Protein AF-A0A1Y6FST9-F1 (afdb_monomer_lite)

Radius of gyration: 18.89 Å; chains: 1; bounding box: 40×28×73 Å

Foldseek 3Di:
DDDDDPPDPPDPDCPVLLVVQVVQVVVLQVVQFWKWWAFPVRFIAIWTFPDADPVQGTKIWGALCQWFKAFPNHTDNDQVSLVVQAQGWMWTATPVRLIFIWRFNHADPNRITITGGHVVRVVVCSVRTRHMHGD

Sequence (135 aa):
MYPNNPYQPFYPYFYDYRQGLFQKILACYQQKRWIRLSFRDGTTAEGLIRTYDPLRGVLIYVPMQRYTISCEGVRVDSLQKAQNCIGKRSTLSLSNNISLTFTIEGVDQSQNIGGWVNINELMSVSGQVVDANCI

Secondary structure (DSSP, 8-state):
----------------HHHHHHHHHHHHHHTT--EEEEETTS-EEEEEEEEEETTTEEEEEEETTTSEEEETTEE--SHHHHHHTTTSEEEEE-TTS-EEEEEEEEE-TTSEEEEEE-HHHHHHHHTTEEEEEE-

Structure (mmCIF, N/CA/C/O backbone):
data_AF-A0A1Y6FST9-F1
#
_entry.id   AF-A0A1Y6FST9-F1
#
loop_
_atom_site.group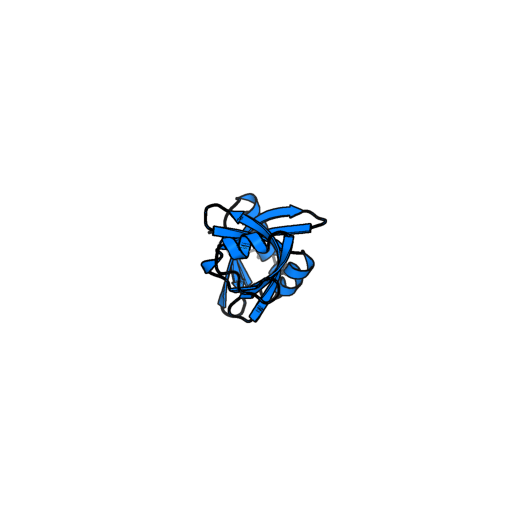_PDB
_atom_site.id
_atom_site.type_symbol
_atom_site.label_atom_id
_atom_site.label_alt_id
_atom_site.label_comp_id
_atom_site.label_asym_id
_atom_site.label_entity_id
_atom_site.label_seq_id
_atom_site.pdbx_PDB_ins_code
_atom_site.Cartn_x
_atom_site.Cartn_y
_atom_site.Cartn_z
_atom_site.occupancy
_atom_site.B_iso_or_equiv
_atom_site.auth_seq_id
_atom_site.auth_comp_id
_atom_site.auth_asym_id
_atom_site.auth_atom_id
_atom_site.pdbx_PDB_model_num
ATOM 1 N N . MET A 1 1 ? 22.601 0.244 -57.555 1.00 39.00 1 MET A N 1
ATOM 2 C CA . MET A 1 1 ? 22.529 -0.935 -56.670 1.00 39.00 1 MET A CA 1
ATOM 3 C C . MET A 1 1 ? 22.898 -0.482 -55.268 1.00 39.00 1 MET A C 1
ATOM 5 O O . MET A 1 1 ? 24.058 -0.182 -55.039 1.00 39.00 1 MET A O 1
ATOM 9 N N . TYR A 1 2 ? 21.922 -0.358 -54.372 1.00 40.53 2 TYR A N 1
ATOM 10 C CA . TYR A 1 2 ? 22.187 -0.423 -52.932 1.00 40.53 2 TYR A CA 1
ATOM 11 C C . TYR A 1 2 ? 21.952 -1.870 -52.493 1.00 40.53 2 TYR A C 1
ATOM 13 O O . TYR A 1 2 ? 21.040 -2.521 -53.006 1.00 40.53 2 TYR A O 1
ATOM 21 N N . PRO A 1 3 ? 22.758 -2.358 -51.550 1.00 49.25 3 PRO A N 1
ATOM 22 C CA . PRO A 1 3 ? 22.178 -2.707 -50.256 1.00 49.25 3 PRO A CA 1
ATOM 23 C C . PRO A 1 3 ? 22.944 -1.959 -49.154 1.00 49.25 3 PRO A C 1
ATOM 25 O O . PRO A 1 3 ? 24.161 -2.046 -49.057 1.00 49.25 3 PRO A O 1
ATOM 28 N N . ASN A 1 4 ? 22.298 -1.041 -48.431 1.00 43.16 4 ASN A N 1
ATOM 29 C CA . ASN A 1 4 ? 21.653 -1.331 -47.145 1.00 43.16 4 ASN A CA 1
ATOM 30 C C . ASN A 1 4 ? 22.530 -2.194 -46.232 1.00 43.16 4 ASN A C 1
ATOM 32 O O . ASN A 1 4 ? 22.294 -3.388 -46.078 1.00 43.16 4 ASN A O 1
ATOM 36 N N . ASN A 1 5 ? 23.517 -1.559 -45.605 1.00 41.53 5 ASN A N 1
ATOM 37 C CA . ASN A 1 5 ? 24.122 -2.082 -44.391 1.00 41.53 5 ASN A CA 1
ATOM 38 C C . ASN A 1 5 ? 23.351 -1.465 -43.211 1.00 41.53 5 ASN A C 1
ATOM 40 O O . ASN A 1 5 ? 23.485 -0.257 -42.987 1.00 41.53 5 ASN A O 1
ATOM 44 N N . PRO A 1 6 ? 22.484 -2.204 -42.497 1.00 44.47 6 PRO A N 1
ATOM 45 C CA . PRO A 1 6 ? 21.886 -1.673 -41.290 1.00 44.47 6 PRO A CA 1
ATOM 46 C C . PRO A 1 6 ? 22.988 -1.626 -40.233 1.00 44.47 6 PRO A C 1
ATOM 48 O O . PRO A 1 6 ? 23.392 -2.653 -39.693 1.00 44.47 6 PRO A O 1
ATOM 51 N N . TYR A 1 7 ? 23.471 -0.422 -39.926 1.00 41.78 7 TYR A N 1
ATOM 52 C CA . TYR A 1 7 ? 24.116 -0.165 -38.645 1.00 41.78 7 TYR A CA 1
ATOM 53 C C . TYR A 1 7 ? 23.087 -0.471 -37.551 1.00 41.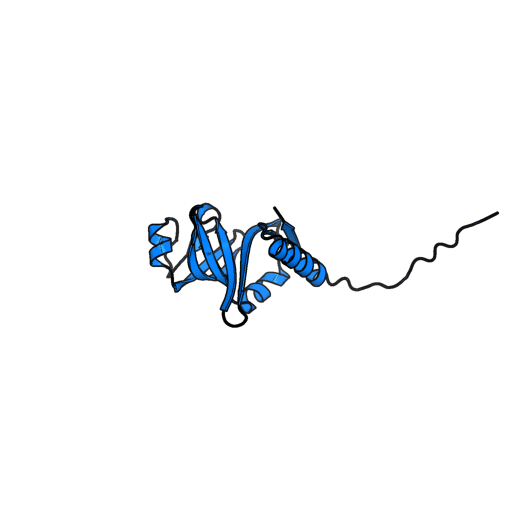78 7 TYR A C 1
ATOM 55 O O . TYR A 1 7 ? 22.299 0.381 -37.153 1.00 41.78 7 TYR A O 1
ATOM 63 N N . GLN A 1 8 ? 23.056 -1.724 -37.108 1.00 49.50 8 GLN A N 1
ATOM 64 C CA . GLN A 1 8 ? 22.478 -2.101 -35.832 1.00 49.50 8 GLN A CA 1
ATOM 65 C C . GLN A 1 8 ? 23.432 -1.580 -34.755 1.00 49.50 8 GLN A C 1
ATOM 67 O O . GLN A 1 8 ? 24.584 -2.021 -34.718 1.00 49.50 8 GLN A O 1
ATOM 72 N N . PRO A 1 9 ? 23.019 -0.662 -33.869 1.00 44.12 9 PRO A N 1
ATOM 73 C CA . PRO A 1 9 ? 23.809 -0.401 -32.684 1.00 44.12 9 PRO A CA 1
ATOM 74 C C . PRO A 1 9 ? 23.723 -1.626 -31.766 1.00 44.12 9 PRO A C 1
ATOM 76 O O . PRO A 1 9 ? 22.741 -1.843 -31.059 1.00 44.12 9 PRO A O 1
ATOM 79 N N . PHE A 1 10 ? 24.781 -2.434 -31.789 1.00 46.03 10 PHE A N 1
ATOM 80 C CA . PHE A 1 10 ? 25.118 -3.355 -30.714 1.00 46.03 10 PHE A CA 1
ATOM 81 C C . PHE A 1 10 ? 25.560 -2.541 -29.497 1.00 46.03 10 PHE A C 1
ATOM 83 O O . PHE A 1 10 ? 26.724 -2.177 -29.387 1.00 46.03 10 PHE A O 1
ATOM 90 N N . TYR A 1 11 ? 24.636 -2.294 -28.572 1.00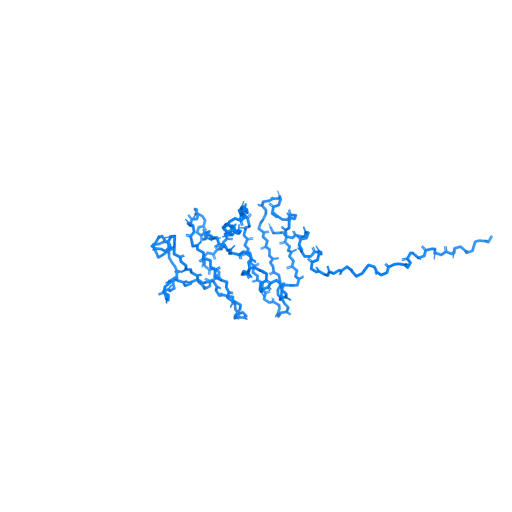 39.12 11 TYR A N 1
ATOM 91 C CA . TYR A 1 11 ? 24.949 -2.193 -27.148 1.00 39.12 11 TYR A CA 1
ATOM 92 C C . TYR A 1 11 ? 23.796 -2.826 -26.361 1.00 39.12 11 TYR A C 1
ATOM 94 O O . TYR A 1 11 ? 22.699 -2.263 -26.339 1.00 39.12 11 TYR A O 1
ATOM 102 N N . PRO A 1 12 ? 24.004 -3.988 -25.714 1.00 39.97 12 PRO A N 1
ATOM 103 C CA . PRO A 1 12 ? 23.045 -4.518 -24.768 1.00 39.97 12 PRO A CA 1
ATOM 104 C C . PRO A 1 12 ? 23.140 -3.638 -23.524 1.00 39.97 12 PRO A C 1
ATOM 106 O O . PRO A 1 12 ? 23.919 -3.900 -22.609 1.00 39.97 12 PRO A O 1
ATOM 109 N N . TYR A 1 13 ? 22.358 -2.559 -23.488 1.00 37.78 13 TYR A N 1
ATOM 110 C CA . TYR A 1 13 ? 21.951 -2.038 -22.197 1.00 37.78 13 TYR A CA 1
ATOM 111 C C . TYR A 1 13 ? 21.259 -3.208 -21.513 1.00 37.78 13 TYR A C 1
ATOM 113 O O . TYR A 1 13 ? 20.209 -3.670 -21.962 1.00 37.78 13 TYR A O 1
ATOM 121 N N . PHE A 1 14 ? 21.867 -3.707 -20.441 1.00 38.22 14 PHE A N 1
ATOM 122 C CA . PHE A 1 14 ? 21.119 -4.308 -19.355 1.00 38.22 14 PHE A CA 1
ATOM 123 C C . PHE A 1 14 ? 20.097 -3.251 -18.935 1.00 38.22 14 PHE A C 1
ATOM 125 O O . PHE A 1 14 ? 20.359 -2.420 -18.068 1.00 38.22 14 PHE A O 1
ATOM 132 N N . TYR A 1 15 ? 18.964 -3.209 -19.638 1.00 42.62 15 TYR A N 1
ATOM 133 C CA . TYR A 1 15 ? 17.779 -2.487 -19.236 1.00 42.62 15 TYR A CA 1
ATOM 134 C C . TYR A 1 15 ? 17.305 -3.276 -18.034 1.00 42.62 15 TYR A C 1
ATOM 136 O O . TYR A 1 15 ? 16.538 -4.230 -18.149 1.00 42.62 15 TYR A O 1
ATOM 144 N N . ASP A 1 16 ? 17.931 -2.985 -16.896 1.00 49.97 16 ASP A N 1
ATOM 145 C CA . ASP A 1 16 ? 17.588 -3.588 -15.635 1.00 49.97 16 ASP A CA 1
ATOM 146 C C . ASP A 1 16 ? 16.114 -3.268 -15.474 1.00 49.97 16 ASP A C 1
ATOM 148 O O . ASP A 1 16 ? 15.705 -2.112 -15.380 1.00 49.97 16 ASP A O 1
ATOM 152 N N . TYR A 1 17 ? 15.296 -4.294 -15.614 1.00 53.88 17 TYR A N 1
ATOM 153 C CA . TYR A 1 17 ? 13.852 -4.195 -15.699 1.00 53.88 17 TYR A CA 1
ATOM 154 C C . TYR A 1 17 ? 13.257 -3.348 -14.560 1.00 53.88 17 TYR A C 1
ATOM 156 O O . TYR A 1 17 ? 12.253 -2.653 -14.719 1.00 53.88 17 TYR A O 1
ATOM 164 N N . ARG A 1 18 ? 13.968 -3.327 -13.428 1.00 58.47 18 ARG A N 1
ATOM 165 C CA . ARG A 1 18 ? 13.721 -2.483 -12.260 1.00 58.47 18 ARG A CA 1
ATOM 166 C C . ARG A 1 18 ? 13.805 -0.978 -12.548 1.00 58.47 18 ARG A C 1
ATOM 168 O O . ARG A 1 18 ? 13.001 -0.229 -12.000 1.00 58.47 18 ARG A O 1
ATOM 175 N N . GLN A 1 19 ? 14.718 -0.524 -13.411 1.00 63.16 19 GLN A N 1
ATOM 176 C CA . GLN A 1 19 ? 14.786 0.878 -13.845 1.00 63.16 19 GLN A CA 1
ATOM 177 C C . GLN A 1 19 ? 13.555 1.272 -14.666 1.00 63.16 19 GLN A C 1
ATOM 179 O O . GLN A 1 19 ? 12.983 2.335 -14.427 1.00 63.16 19 GLN A O 1
ATOM 184 N N . GLY A 1 20 ? 13.095 0.399 -15.569 1.00 81.38 20 GLY A N 1
ATOM 185 C CA . GLY A 1 20 ? 11.858 0.621 -16.324 1.00 81.38 20 GLY A CA 1
ATOM 186 C C . GLY A 1 20 ? 10.628 0.684 -15.413 1.00 81.38 20 GLY A C 1
ATOM 187 O O . GLY A 1 20 ? 9.799 1.584 -15.546 1.00 81.38 20 GLY A O 1
ATOM 188 N N . LEU A 1 21 ? 10.540 -0.218 -14.431 1.00 86.12 21 LEU A N 1
ATOM 189 C CA . LEU A 1 21 ? 9.464 -0.227 -13.438 1.00 86.12 21 LEU A CA 1
ATOM 190 C C . LEU A 1 21 ? 9.426 1.069 -12.615 1.00 86.12 21 LEU A C 1
ATOM 192 O O . LEU A 1 21 ? 8.366 1.679 -12.472 1.00 86.12 21 LEU A O 1
ATOM 196 N N . PHE A 1 22 ? 10.574 1.517 -12.099 1.00 86.06 22 PHE A N 1
ATOM 197 C CA . PHE A 1 22 ? 10.646 2.746 -11.309 1.00 86.06 22 PHE A CA 1
ATOM 198 C C . PHE A 1 22 ? 10.221 3.975 -12.120 1.00 86.06 22 PHE A C 1
ATOM 200 O O . PHE A 1 22 ? 9.453 4.796 -11.624 1.00 86.06 22 PHE A O 1
ATOM 207 N N . GLN A 1 23 ? 10.650 4.079 -13.383 1.00 88.00 23 GLN A N 1
ATOM 208 C CA . GLN A 1 23 ? 10.229 5.164 -14.274 1.00 88.00 23 GLN A CA 1
ATOM 209 C C . GLN A 1 23 ? 8.713 5.171 -14.499 1.00 88.00 23 GLN A C 1
ATOM 211 O O . GLN A 1 23 ? 8.100 6.236 -14.451 1.00 88.00 23 GLN A O 1
ATOM 216 N N . LYS A 1 24 ? 8.090 3.999 -14.685 1.00 91.06 24 LYS A N 1
ATOM 217 C CA . LYS A 1 24 ? 6.630 3.883 -14.823 1.00 91.06 24 LYS A CA 1
ATOM 218 C C . LYS A 1 24 ? 5.897 4.333 -13.556 1.00 91.06 24 LYS A C 1
ATOM 220 O O . LYS A 1 24 ? 4.969 5.134 -13.643 1.00 91.06 24 LYS A O 1
ATOM 225 N N . ILE A 1 25 ? 6.342 3.881 -12.381 1.00 91.00 25 ILE A N 1
ATOM 226 C CA . ILE A 1 25 ? 5.768 4.294 -11.088 1.00 91.00 25 ILE A CA 1
ATOM 227 C C . ILE A 1 25 ? 5.909 5.810 -10.898 1.00 91.00 25 ILE A C 1
ATOM 229 O O . ILE A 1 25 ? 4.936 6.484 -10.554 1.00 91.00 25 ILE A O 1
ATOM 233 N N . LEU A 1 26 ? 7.101 6.356 -11.164 1.00 90.94 26 LEU A N 1
ATOM 234 C CA . LEU A 1 26 ? 7.381 7.786 -11.053 1.00 90.94 26 LEU A CA 1
ATOM 235 C C . LEU A 1 26 ? 6.501 8.610 -12.003 1.00 90.94 26 LEU A C 1
ATOM 237 O O . LEU A 1 26 ? 5.958 9.633 -11.589 1.00 90.94 26 LEU A O 1
ATOM 241 N N . ALA A 1 27 ? 6.310 8.150 -13.241 1.00 92.19 27 ALA A N 1
ATOM 242 C CA . ALA A 1 27 ? 5.437 8.806 -14.208 1.00 92.19 27 ALA A CA 1
ATOM 243 C C . ALA A 1 27 ? 3.981 8.855 -13.717 1.00 92.19 27 ALA A C 1
ATOM 245 O O . ALA A 1 27 ? 3.353 9.914 -13.771 1.00 92.19 27 ALA A O 1
ATOM 246 N N . CYS A 1 28 ? 3.448 7.753 -13.175 1.00 93.19 28 CYS A N 1
ATOM 247 C CA . CYS A 1 28 ? 2.092 7.751 -12.622 1.00 93.19 28 CYS A CA 1
ATOM 248 C C . CYS A 1 28 ? 1.957 8.665 -11.398 1.00 93.19 28 CYS A C 1
ATOM 250 O O . CYS A 1 28 ? 0.965 9.388 -11.280 1.00 93.19 28 CYS A O 1
ATOM 252 N N . TYR A 1 29 ? 2.966 8.680 -10.520 1.00 93.12 29 TYR A N 1
ATOM 253 C CA . TYR A 1 29 ? 3.009 9.580 -9.369 1.00 93.12 29 TYR A CA 1
ATOM 254 C C . TYR A 1 29 ? 2.986 11.055 -9.795 1.00 93.12 29 TYR A C 1
ATOM 256 O O . TYR A 1 29 ? 2.168 11.827 -9.295 1.00 93.12 29 TYR A O 1
ATOM 264 N N . GLN A 1 30 ? 3.817 11.446 -10.766 1.00 93.25 30 GLN A N 1
ATOM 265 C CA . GLN A 1 30 ? 3.852 12.817 -11.292 1.00 93.25 30 GLN A CA 1
ATOM 266 C C . GLN A 1 30 ? 2.519 13.233 -11.926 1.00 93.25 30 GLN A C 1
ATOM 268 O O . GLN A 1 30 ? 2.085 14.373 -11.768 1.00 93.25 30 GLN A O 1
ATOM 273 N N . GLN A 1 31 ? 1.836 12.297 -12.591 1.00 93.06 31 GLN A N 1
ATOM 274 C CA . GLN A 1 31 ? 0.501 12.508 -13.157 1.00 93.06 31 GLN A CA 1
ATOM 275 C C . GLN A 1 31 ? -0.624 12.451 -12.111 1.00 93.06 31 GLN A C 1
ATOM 277 O O . GLN A 1 31 ? -1.782 12.673 -12.459 1.00 93.06 31 GLN A O 1
ATOM 282 N N . LYS A 1 32 ? -0.311 12.159 -10.839 1.00 92.25 32 LYS A N 1
ATOM 283 C CA . LYS A 1 32 ? -1.280 11.966 -9.745 1.00 92.25 32 LYS A CA 1
ATOM 284 C C . LYS A 1 32 ? -2.340 10.908 -10.073 1.00 92.25 32 LYS A C 1
ATOM 286 O O . LYS A 1 32 ? -3.501 11.044 -9.686 1.00 92.25 32 LYS A O 1
ATOM 291 N N . ARG A 1 33 ? -1.942 9.866 -10.805 1.00 95.12 33 ARG A N 1
ATOM 292 C CA . ARG A 1 33 ? -2.817 8.766 -11.219 1.00 95.12 33 ARG A CA 1
ATOM 293 C C . ARG A 1 33 ? -2.691 7.573 -10.290 1.00 95.12 33 ARG A C 1
ATOM 295 O O . ARG A 1 33 ? -1.664 7.364 -9.644 1.00 95.12 33 ARG A O 1
ATOM 302 N N . TRP A 1 34 ? -3.746 6.769 -10.272 1.00 95.75 34 TRP A N 1
ATOM 303 C CA . TRP A 1 34 ? -3.712 5.459 -9.644 1.00 95.75 34 TRP A CA 1
ATOM 304 C C . TRP A 1 34 ? -2.735 4.555 -10.392 1.00 95.75 34 TRP A C 1
ATOM 306 O O . TRP A 1 34 ? -2.598 4.634 -11.612 1.00 95.75 34 TRP A O 1
ATOM 316 N N . ILE A 1 35 ? -2.045 3.700 -9.650 1.00 95.88 35 ILE A N 1
ATOM 317 C CA . ILE A 1 35 ? -1.041 2.779 -10.169 1.00 95.88 35 ILE A CA 1
ATOM 318 C C . ILE A 1 35 ? -1.560 1.373 -9.955 1.00 95.88 35 ILE A C 1
ATOM 320 O O . ILE A 1 35 ? -1.861 1.006 -8.823 1.00 95.88 35 ILE A O 1
ATOM 324 N N . ARG A 1 36 ? -1.618 0.575 -11.019 1.00 95.69 36 ARG A N 1
ATOM 325 C CA . ARG A 1 36 ? -1.770 -0.875 -10.936 1.00 95.69 36 ARG A CA 1
ATOM 326 C C . ARG A 1 36 ? -0.397 -1.520 -11.061 1.00 95.69 36 ARG A C 1
ATOM 328 O O . ARG A 1 36 ? 0.220 -1.447 -12.121 1.00 95.69 36 ARG A O 1
ATOM 335 N N . LEU A 1 37 ? 0.056 -2.151 -9.989 1.00 93.81 37 LEU A N 1
ATOM 336 C CA . LEU A 1 37 ? 1.217 -3.026 -9.951 1.00 93.81 37 LEU A CA 1
ATOM 337 C C . LEU A 1 37 ? 0.793 -4.443 -10.325 1.00 93.81 37 LEU A C 1
ATOM 339 O O . LEU A 1 37 ? -0.211 -4.938 -9.815 1.00 93.81 37 LEU A O 1
ATOM 343 N N . SER A 1 38 ? 1.579 -5.097 -11.167 1.00 94.06 38 SER A N 1
ATOM 344 C CA . SER A 1 38 ? 1.427 -6.512 -11.508 1.00 94.06 38 SER A CA 1
ATOM 345 C C . SER A 1 38 ? 2.573 -7.292 -10.879 1.00 94.06 38 SER A C 1
ATOM 347 O O . SER A 1 38 ? 3.722 -6.864 -10.978 1.00 94.06 38 SER A O 1
ATOM 349 N N . PHE A 1 39 ? 2.285 -8.424 -10.243 1.00 92.69 39 PHE A N 1
ATOM 350 C CA . PHE A 1 39 ? 3.264 -9.307 -9.605 1.00 92.69 39 PHE A CA 1
ATOM 351 C C . PHE A 1 39 ? 3.579 -10.520 -10.490 1.00 92.69 39 PHE A C 1
ATOM 353 O O . PHE A 1 39 ? 2.815 -10.857 -11.394 1.00 92.69 39 PHE A O 1
ATOM 360 N N . ARG A 1 40 ? 4.725 -11.174 -10.251 1.00 89.81 40 ARG A N 1
ATOM 361 C CA . ARG A 1 40 ? 5.193 -12.337 -11.040 1.00 89.81 40 ARG A CA 1
ATOM 362 C C . ARG A 1 40 ? 4.183 -13.482 -11.121 1.00 89.81 40 ARG A C 1
ATOM 364 O O . ARG A 1 40 ? 4.180 -14.208 -12.106 1.00 89.81 40 ARG A O 1
ATOM 371 N N . ASP A 1 41 ? 3.357 -13.643 -10.096 1.00 89.81 41 ASP A N 1
ATOM 372 C CA . ASP A 1 41 ? 2.318 -14.674 -10.010 1.00 89.81 41 ASP A CA 1
ATOM 373 C C . ASP A 1 41 ? 0.990 -14.281 -10.687 1.00 89.81 41 ASP A C 1
ATOM 375 O O . ASP A 1 41 ? 0.026 -15.039 -10.633 1.00 89.81 41 ASP A O 1
ATOM 379 N N . GLY A 1 42 ? 0.928 -13.106 -11.323 1.00 89.62 42 GLY A N 1
ATOM 380 C CA . GLY A 1 42 ? -0.272 -12.576 -11.971 1.00 89.62 42 GLY A CA 1
ATOM 381 C C . GLY A 1 42 ? -1.202 -11.786 -11.046 1.00 89.62 42 GLY A C 1
ATOM 382 O O . GLY A 1 42 ? -2.149 -11.169 -11.533 1.00 89.62 42 GLY A O 1
ATOM 383 N N . THR A 1 43 ? -0.933 -11.741 -9.738 1.00 92.06 43 THR A N 1
ATOM 384 C CA . THR A 1 43 ? -1.668 -10.884 -8.798 1.00 92.06 43 THR A CA 1
ATOM 385 C C . THR A 1 43 ? -1.463 -9.421 -9.167 1.00 92.06 43 THR A C 1
ATOM 387 O O . THR A 1 43 ? -0.400 -9.028 -9.649 1.00 92.06 43 THR A O 1
ATOM 390 N N . THR A 1 44 ? -2.466 -8.585 -8.909 1.00 93.62 44 THR A N 1
ATOM 391 C CA . THR A 1 44 ? -2.361 -7.138 -9.104 1.00 93.62 44 THR A CA 1
ATOM 392 C C . THR A 1 44 ? -2.693 -6.381 -7.831 1.00 93.62 44 THR A C 1
ATOM 394 O O . THR A 1 44 ? -3.621 -6.759 -7.117 1.00 93.62 44 THR A O 1
ATOM 397 N N . ALA A 1 45 ? -1.995 -5.274 -7.590 1.00 92.75 45 ALA A N 1
ATOM 398 C CA . ALA A 1 45 ? -2.335 -4.320 -6.544 1.00 92.75 45 ALA A CA 1
ATOM 399 C C . ALA A 1 45 ? -2.451 -2.912 -7.126 1.00 92.75 45 ALA A C 1
ATOM 401 O O . ALA A 1 45 ? -1.555 -2.411 -7.790 1.00 92.75 45 ALA A O 1
ATOM 402 N N . GLU A 1 46 ? -3.571 -2.270 -6.861 1.00 94.75 46 GLU A N 1
ATOM 403 C CA . GLU A 1 46 ? -3.849 -0.870 -7.133 1.00 94.75 46 GLU A CA 1
ATOM 404 C C . GLU A 1 46 ? -3.645 0.018 -5.903 1.00 94.75 46 GLU A C 1
ATOM 406 O O . GLU A 1 46 ? -4.123 -0.299 -4.808 1.00 94.75 46 GLU A O 1
ATOM 411 N N . GLY A 1 47 ? -2.994 1.160 -6.106 1.00 94.62 47 GLY A N 1
ATOM 412 C CA . GLY A 1 47 ? -2.811 2.186 -5.087 1.00 94.62 47 GLY A CA 1
ATOM 413 C C . GLY A 1 47 ? -2.497 3.550 -5.692 1.00 94.62 47 GLY A C 1
ATOM 414 O O . GLY A 1 47 ? -2.044 3.656 -6.831 1.00 94.62 47 GLY A O 1
ATOM 415 N N . LEU A 1 48 ? -2.733 4.605 -4.923 1.00 95.75 48 LEU A N 1
ATOM 416 C CA . LEU A 1 48 ? -2.399 5.977 -5.280 1.00 95.75 48 LEU A CA 1
ATOM 417 C C . LEU A 1 48 ? -1.265 6.469 -4.387 1.00 95.75 48 LEU A C 1
ATOM 419 O O . LEU A 1 48 ? -1.432 6.595 -3.175 1.00 95.75 48 LEU A O 1
ATOM 423 N N . ILE A 1 49 ? -0.126 6.801 -4.988 1.00 95.12 49 ILE A N 1
ATOM 424 C CA . ILE A 1 49 ? 0.957 7.478 -4.274 1.00 95.12 49 ILE A CA 1
ATOM 425 C C . ILE A 1 49 ? 0.589 8.956 -4.158 1.00 95.12 49 ILE A C 1
ATOM 427 O O . ILE A 1 49 ? 0.464 9.653 -5.165 1.00 95.12 49 ILE A O 1
ATOM 431 N N . ARG A 1 50 ? 0.400 9.440 -2.929 1.00 94.69 50 ARG A N 1
ATOM 432 C CA . ARG A 1 50 ? -0.000 10.828 -2.671 1.00 94.69 50 ARG A CA 1
ATOM 433 C C . ARG A 1 50 ? 1.195 11.753 -2.512 1.00 94.69 50 ARG A C 1
ATOM 435 O O . ARG A 1 50 ? 1.173 12.862 -3.036 1.00 94.69 50 ARG A O 1
ATOM 442 N N . THR A 1 51 ? 2.196 11.317 -1.757 1.00 94.31 51 THR A N 1
ATOM 443 C CA . THR A 1 51 ? 3.428 12.070 -1.514 1.00 94.31 51 THR A CA 1
ATOM 444 C C . THR A 1 51 ? 4.537 11.137 -1.033 1.00 94.31 51 THR A C 1
ATOM 446 O O . THR A 1 51 ? 4.291 9.975 -0.697 1.00 94.31 51 THR A O 1
ATOM 449 N N . TYR A 1 52 ? 5.751 11.668 -0.979 1.00 91.25 52 TYR A N 1
ATOM 450 C CA . TYR A 1 52 ? 6.932 11.030 -0.423 1.00 91.25 52 TYR A CA 1
ATOM 451 C C . TYR A 1 52 ? 7.589 11.965 0.595 1.00 91.25 52 TYR A C 1
ATOM 453 O O . TYR A 1 52 ? 7.721 13.163 0.350 1.00 91.25 52 TYR A O 1
ATOM 461 N N . ASP A 1 53 ? 8.012 11.397 1.719 1.00 91.94 53 ASP A N 1
ATOM 462 C CA . ASP A 1 53 ? 8.764 12.059 2.775 1.00 91.94 53 ASP A CA 1
ATOM 463 C C . ASP A 1 53 ? 10.001 11.201 3.116 1.00 91.94 53 ASP A C 1
ATOM 465 O O . ASP A 1 53 ? 9.845 10.016 3.415 1.00 91.94 53 ASP A O 1
ATOM 469 N N . PRO A 1 54 ? 11.230 11.748 3.093 1.00 86.31 54 PRO A N 1
ATOM 470 C CA . PRO A 1 54 ? 12.443 10.962 3.338 1.00 86.31 54 PRO A CA 1
ATOM 471 C C . PRO A 1 54 ? 12.531 10.292 4.717 1.00 86.31 54 PRO A C 1
ATOM 473 O O . PRO A 1 54 ? 13.253 9.310 4.863 1.00 86.31 54 PRO A O 1
ATOM 476 N N . LEU A 1 55 ? 11.831 10.814 5.729 1.00 88.06 55 LEU A N 1
ATOM 477 C CA . LEU A 1 55 ? 11.857 10.294 7.098 1.00 88.06 55 LEU A CA 1
ATOM 478 C C . LEU A 1 55 ? 10.724 9.294 7.354 1.00 88.06 55 LEU A C 1
ATOM 480 O O . LEU A 1 55 ? 10.898 8.352 8.126 1.00 88.06 55 LEU A O 1
ATOM 484 N N . ARG A 1 56 ? 9.561 9.486 6.721 1.00 87.75 56 ARG A N 1
ATOM 485 C CA . ARG A 1 56 ? 8.369 8.640 6.913 1.00 87.75 56 ARG A CA 1
ATOM 486 C C . ARG A 1 56 ? 8.222 7.550 5.852 1.00 87.75 56 ARG A C 1
ATOM 488 O O . ARG A 1 56 ? 7.731 6.466 6.160 1.00 87.75 56 ARG A O 1
ATOM 495 N N . GLY A 1 57 ? 8.650 7.817 4.620 1.00 92.62 57 GLY A N 1
ATOM 496 C CA . GLY A 1 57 ? 8.486 6.948 3.458 1.00 92.62 57 GLY A CA 1
ATOM 497 C C . GLY A 1 57 ? 7.447 7.475 2.466 1.00 92.62 57 GLY A C 1
ATOM 498 O O . GLY A 1 57 ? 7.390 8.665 2.167 1.00 92.62 57 GLY A O 1
ATOM 499 N N . VAL A 1 58 ? 6.633 6.582 1.908 1.00 94.69 58 VAL A N 1
ATOM 500 C CA . VAL A 1 58 ? 5.657 6.915 0.859 1.00 94.69 58 VAL A CA 1
ATOM 501 C C . VAL A 1 58 ? 4.248 6.876 1.437 1.00 94.69 58 VAL A C 1
ATOM 503 O O . VAL A 1 58 ? 3.858 5.879 2.042 1.00 94.69 58 VAL A O 1
ATOM 506 N N . LEU A 1 59 ? 3.468 7.936 1.226 1.00 96.12 59 LEU A N 1
ATOM 507 C CA . LEU A 1 59 ? 2.048 7.943 1.567 1.00 96.12 59 LEU A CA 1
ATOM 508 C C . LEU A 1 59 ? 1.253 7.323 0.418 1.00 96.12 59 LEU A C 1
ATOM 510 O O . LEU A 1 59 ? 1.177 7.901 -0.671 1.00 96.12 59 LEU A O 1
ATOM 514 N N . ILE A 1 60 ? 0.651 6.163 0.671 1.00 95.62 60 ILE A N 1
ATOM 515 C CA . ILE A 1 60 ? -0.108 5.393 -0.316 1.00 95.62 60 ILE A CA 1
ATOM 516 C C . ILE A 1 60 ? -1.561 5.286 0.135 1.00 95.62 60 ILE A C 1
ATOM 518 O O . ILE A 1 60 ? -1.832 4.984 1.294 1.00 95.62 60 ILE A O 1
ATOM 522 N N . TYR A 1 61 ? -2.488 5.516 -0.791 1.00 96.12 61 TYR A N 1
ATOM 523 C CA . TYR A 1 61 ? -3.916 5.283 -0.607 1.00 96.12 61 TYR A CA 1
ATOM 524 C C . TYR A 1 61 ? -4.354 4.035 -1.359 1.00 96.12 61 TYR A C 1
ATOM 526 O O . TYR A 1 61 ? -3.976 3.833 -2.513 1.00 96.12 61 TYR A O 1
ATOM 534 N N . VAL A 1 62 ? -5.176 3.215 -0.715 1.00 94.94 62 VAL A N 1
ATOM 535 C CA . VAL A 1 62 ? -5.714 1.977 -1.288 1.00 94.94 62 VAL A CA 1
ATOM 536 C C . VAL A 1 62 ? -7.204 1.832 -0.970 1.00 94.94 62 VAL A C 1
ATOM 538 O O . VAL A 1 62 ? -7.630 2.278 0.098 1.00 94.94 62 VAL A O 1
ATOM 541 N N . PRO A 1 63 ? -8.024 1.194 -1.826 1.00 92.94 63 PRO A N 1
ATOM 542 C CA . PRO A 1 63 ? -9.442 1.020 -1.539 1.00 92.94 63 PRO A CA 1
ATOM 543 C C . PRO A 1 63 ? -9.625 -0.002 -0.417 1.00 92.94 63 PRO A C 1
ATOM 545 O O . PRO A 1 63 ? -9.230 -1.162 -0.561 1.00 92.94 63 PRO A O 1
ATOM 548 N N . MET A 1 64 ? -10.252 0.407 0.689 1.00 89.88 64 MET A N 1
ATOM 549 C CA . MET A 1 64 ? -10.395 -0.432 1.889 1.00 89.88 64 MET A CA 1
ATOM 550 C C . MET A 1 64 ? -11.103 -1.763 1.595 1.00 89.88 64 MET A C 1
ATOM 552 O O . MET A 1 64 ? -10.760 -2.790 2.165 1.00 89.88 64 MET A O 1
ATOM 556 N N . GLN A 1 65 ? -12.061 -1.765 0.664 1.00 87.94 65 GLN A N 1
ATOM 557 C CA . GLN A 1 65 ? -12.853 -2.953 0.332 1.00 87.94 65 GLN A CA 1
ATOM 558 C C . GLN A 1 65 ? -12.103 -3.985 -0.526 1.00 87.94 65 GLN A C 1
ATOM 560 O O . GLN A 1 65 ? -12.542 -5.129 -0.619 1.00 87.94 65 GLN A O 1
ATOM 565 N N . ARG A 1 66 ? -10.988 -3.605 -1.166 1.00 89.06 66 ARG A N 1
ATOM 566 C CA . ARG A 1 66 ? -10.239 -4.505 -2.060 1.00 89.06 66 ARG A CA 1
ATOM 567 C C . ARG A 1 66 ? -9.155 -5.308 -1.356 1.00 89.06 66 ARG A C 1
ATOM 569 O O . ARG A 1 66 ? -8.751 -6.344 -1.874 1.00 89.06 66 ARG A O 1
ATOM 576 N N . TYR A 1 67 ? -8.691 -4.846 -0.200 1.00 91.12 67 TYR A N 1
ATOM 577 C CA . TYR A 1 67 ? -7.562 -5.454 0.496 1.00 91.12 67 TYR A CA 1
ATOM 578 C C . TYR A 1 67 ? -7.935 -5.923 1.888 1.00 91.12 67 TYR A C 1
ATOM 580 O O . TYR A 1 67 ? -8.784 -5.346 2.564 1.00 91.12 67 TYR A O 1
ATOM 588 N N . THR A 1 68 ? -7.254 -6.971 2.345 1.00 93.19 68 THR A N 1
ATOM 589 C CA . THR A 1 68 ? -7.354 -7.376 3.744 1.00 93.19 68 THR A CA 1
ATOM 590 C C . THR A 1 68 ? -6.369 -6.545 4.544 1.00 93.19 68 THR A C 1
ATOM 592 O O . THR A 1 68 ? -5.159 -6.727 4.434 1.00 93.19 68 THR A O 1
ATOM 595 N N . ILE A 1 69 ? -6.900 -5.619 5.336 1.00 94.38 69 ILE A N 1
ATOM 596 C CA . ILE A 1 69 ? -6.113 -4.750 6.205 1.00 94.38 69 ILE A CA 1
ATOM 597 C C . ILE A 1 69 ? -6.378 -5.151 7.647 1.00 94.38 69 ILE A C 1
ATOM 599 O O . ILE A 1 69 ? -7.529 -5.316 8.049 1.00 94.38 69 ILE A O 1
ATOM 603 N N . SER A 1 70 ? -5.314 -5.312 8.422 1.00 95.12 70 SER A N 1
ATOM 604 C CA . SER A 1 70 ? -5.378 -5.612 9.847 1.00 95.12 70 SER A CA 1
ATOM 605 C C . SER A 1 70 ? -4.593 -4.588 10.650 1.00 95.12 70 SER A C 1
ATOM 607 O O . SER A 1 70 ? -3.461 -4.261 10.304 1.00 95.12 70 SER A O 1
ATOM 609 N N . CYS A 1 71 ? -5.169 -4.142 11.752 1.00 94.94 71 CYS A N 1
ATOM 610 C CA . CYS A 1 71 ? -4.579 -3.223 12.711 1.00 94.94 71 CYS A CA 1
ATOM 611 C C . CYS A 1 71 ? -4.655 -3.892 14.083 1.00 94.94 71 CYS A C 1
ATOM 613 O O . CYS A 1 71 ? -5.736 -4.304 14.497 1.00 94.94 71 CYS A O 1
ATOM 615 N N . GLU A 1 72 ? -3.511 -4.074 14.749 1.00 88.75 72 GLU A N 1
ATOM 616 C CA . GLU A 1 72 ? -3.434 -4.758 16.057 1.00 88.75 72 GLU A CA 1
ATOM 617 C C 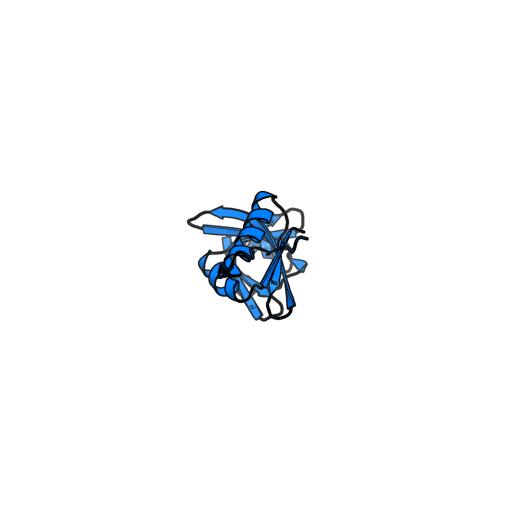. GLU A 1 72 ? -4.129 -6.141 16.073 1.00 88.75 72 GLU A C 1
ATOM 619 O O . GLU A 1 72 ? -4.750 -6.541 17.051 1.00 88.75 72 GLU A O 1
ATOM 624 N N . GLY A 1 73 ? -4.061 -6.876 14.956 1.00 86.81 73 GLY A N 1
ATOM 625 C CA . GLY A 1 73 ? -4.710 -8.186 14.800 1.00 86.81 73 GLY A CA 1
ATOM 626 C C . GLY A 1 73 ? -6.207 -8.138 14.466 1.00 86.81 73 GLY A C 1
ATOM 627 O O . GLY A 1 73 ? -6.798 -9.175 14.177 1.00 86.81 73 GLY A O 1
ATOM 628 N N . VAL A 1 74 ? -6.825 -6.955 14.429 1.00 91.12 74 VAL A N 1
ATOM 629 C CA . VAL A 1 74 ? -8.237 -6.770 14.070 1.00 91.12 74 VAL A CA 1
ATOM 630 C C . VAL A 1 74 ? -8.362 -6.350 12.609 1.00 91.12 74 VAL A C 1
ATOM 632 O O . VAL A 1 74 ? -7.683 -5.433 12.148 1.00 91.12 74 VAL A O 1
ATOM 635 N N . ARG A 1 75 ? -9.266 -6.995 11.864 1.00 93.50 75 ARG A N 1
ATOM 636 C CA . ARG A 1 75 ? -9.561 -6.627 10.472 1.00 93.50 75 ARG A CA 1
ATOM 637 C C . ARG A 1 75 ? -10.239 -5.254 10.397 1.00 93.50 75 ARG A C 1
ATOM 639 O O . ARG A 1 75 ? -11.257 -5.021 11.051 1.00 93.50 75 ARG A O 1
ATOM 646 N N . VAL A 1 76 ? -9.699 -4.382 9.550 1.00 93.44 76 VAL A N 1
ATOM 647 C CA . VAL A 1 76 ? -10.222 -3.051 9.231 1.00 93.44 76 VAL A CA 1
ATOM 648 C C . VAL A 1 76 ? -11.163 -3.170 8.032 1.00 93.44 76 VAL A C 1
ATOM 650 O O . VAL A 1 76 ? -10.736 -3.178 6.884 1.00 93.44 76 VAL A O 1
ATOM 653 N N . ASP A 1 77 ? -12.454 -3.318 8.312 1.00 90.94 77 ASP A N 1
ATOM 654 C CA . ASP A 1 77 ? -13.526 -3.535 7.324 1.00 90.94 77 ASP A CA 1
ATOM 655 C C . ASP A 1 77 ? -14.581 -2.412 7.316 1.00 90.94 77 ASP A C 1
ATOM 657 O O . ASP A 1 77 ? -15.576 -2.483 6.600 1.00 90.94 77 ASP A O 1
ATOM 661 N N . SER A 1 78 ? -14.377 -1.371 8.121 1.00 91.50 78 SER A N 1
ATOM 662 C CA . SER A 1 78 ? -15.321 -0.272 8.307 1.00 91.50 78 SER A CA 1
ATOM 663 C C . SER A 1 78 ? -14.590 1.025 8.629 1.00 91.50 78 SER A C 1
ATOM 665 O O . SER A 1 78 ? -13.496 1.020 9.200 1.00 91.50 78 SER A O 1
ATOM 667 N N . LEU A 1 79 ? -15.233 2.151 8.305 1.00 91.88 79 LEU A N 1
ATOM 668 C CA . LEU A 1 79 ? -14.693 3.488 8.557 1.00 91.88 79 LEU A CA 1
ATOM 669 C C . LEU A 1 79 ? -14.355 3.691 10.040 1.00 91.88 79 LEU A C 1
ATOM 671 O O . LEU A 1 79 ? -13.290 4.207 10.358 1.00 91.88 79 LEU A O 1
ATOM 675 N N . GLN A 1 80 ? -15.224 3.230 10.943 1.00 92.88 80 GLN A N 1
ATOM 676 C CA . GLN A 1 80 ? -15.016 3.352 12.386 1.00 92.88 80 GLN A CA 1
ATOM 677 C C . GLN A 1 80 ? -13.758 2.602 12.849 1.00 92.88 80 GLN A C 1
ATOM 679 O O . GLN A 1 80 ? -12.951 3.149 13.598 1.00 92.88 80 GLN A O 1
ATOM 684 N N . LYS A 1 81 ? -13.543 1.367 12.371 1.00 93.69 81 LYS A N 1
ATOM 685 C CA . LYS A 1 81 ? -12.321 0.612 12.692 1.00 93.69 81 LYS A CA 1
ATOM 686 C C . LYS A 1 81 ? -11.078 1.276 12.107 1.00 93.69 81 LYS A C 1
ATOM 688 O O . LYS A 1 81 ? -10.055 1.327 12.778 1.00 93.69 81 LYS A O 1
ATOM 693 N N . ALA A 1 82 ? -11.168 1.813 10.892 1.00 92.56 82 ALA A N 1
ATOM 694 C CA . ALA A 1 82 ? -10.057 2.524 10.268 1.00 92.56 82 ALA A CA 1
ATOM 695 C C . ALA A 1 82 ? -9.690 3.800 11.044 1.00 92.56 82 ALA A C 1
ATOM 697 O O . ALA A 1 82 ? -8.513 4.041 11.295 1.00 92.56 82 ALA A O 1
ATOM 698 N N . GLN A 1 83 ? -10.688 4.568 11.494 1.00 92.44 83 GLN A N 1
ATOM 699 C CA . GLN A 1 83 ? -10.499 5.758 12.329 1.00 92.44 83 GLN A CA 1
ATOM 700 C C . GLN A 1 83 ? -9.817 5.428 13.662 1.00 92.44 83 GLN A C 1
ATOM 702 O O . GLN A 1 83 ? -8.876 6.114 14.051 1.00 92.44 83 GLN A O 1
ATOM 707 N N . ASN A 1 84 ? -10.211 4.333 14.318 1.00 94.50 84 ASN A N 1
ATOM 708 C CA . ASN A 1 84 ? -9.579 3.867 15.562 1.00 94.50 84 ASN A CA 1
ATOM 709 C C . ASN A 1 84 ? -8.121 3.406 15.385 1.00 94.50 84 ASN A C 1
ATOM 711 O O . ASN A 1 84 ? -7.400 3.219 16.368 1.00 94.50 84 ASN A O 1
ATOM 715 N N . CYS A 1 85 ? -7.701 3.197 14.140 1.00 95.06 85 CYS A N 1
ATOM 716 C CA . CYS A 1 85 ? -6.376 2.722 13.782 1.00 95.06 85 CYS A CA 1
ATOM 717 C C . CYS A 1 85 ? -5.459 3.804 13.207 1.00 95.06 85 CYS A C 1
ATOM 719 O O . CYS A 1 85 ? -4.310 3.509 12.880 1.00 95.06 85 CYS A O 1
ATOM 721 N N . ILE A 1 86 ? -5.923 5.055 13.128 1.00 95.62 86 ILE A N 1
ATOM 722 C CA . ILE A 1 86 ? -5.086 6.195 12.742 1.00 95.62 86 ILE A CA 1
ATOM 723 C C . ILE A 1 86 ? -3.896 6.315 13.705 1.00 95.62 86 ILE A C 1
ATOM 725 O O . ILE A 1 86 ? -4.042 6.218 14.922 1.00 95.62 86 ILE A O 1
ATOM 729 N N . GLY A 1 87 ? -2.701 6.496 13.145 1.00 94.62 87 GLY A N 1
ATOM 730 C CA . GLY A 1 87 ? -1.432 6.558 13.869 1.00 94.62 87 GLY A CA 1
ATOM 731 C C . GLY A 1 87 ? -0.869 5.196 14.287 1.00 94.62 87 GLY A C 1
ATOM 732 O O . GLY A 1 87 ? 0.238 5.141 14.821 1.00 94.62 87 GLY A O 1
ATOM 733 N N . LYS A 1 88 ? -1.584 4.091 14.035 1.00 94.69 88 LYS A N 1
ATOM 734 C CA . LYS A 1 88 ? -1.158 2.742 14.425 1.00 94.69 88 LYS A CA 1
ATOM 735 C C . LYS A 1 88 ? -0.548 1.963 13.268 1.00 94.69 88 LYS A C 1
ATOM 737 O O . LYS A 1 88 ? -0.928 2.114 12.103 1.00 94.69 88 LYS A O 1
ATOM 742 N N . ARG A 1 89 ? 0.376 1.066 13.623 1.00 94.25 89 ARG A N 1
ATOM 743 C CA . ARG A 1 89 ? 0.969 0.097 12.699 1.00 94.25 89 ARG A CA 1
ATOM 744 C C . ARG A 1 89 ? -0.087 -0.925 12.283 1.00 94.25 89 ARG A C 1
ATOM 746 O O . ARG A 1 89 ? -0.755 -1.529 13.118 1.00 94.25 89 ARG A O 1
ATOM 753 N N . SER A 1 90 ? -0.201 -1.113 10.981 1.00 95.56 90 SER A N 1
ATOM 754 C CA . SER A 1 90 ? -1.154 -1.994 10.325 1.00 95.56 90 SER A CA 1
ATOM 755 C C . SER A 1 90 ? -0.459 -2.797 9.236 1.00 95.56 90 SER A C 1
ATOM 757 O O . SER A 1 90 ? 0.654 -2.479 8.812 1.00 95.56 90 SER A O 1
ATOM 759 N N . THR A 1 91 ? -1.127 -3.846 8.784 1.00 95.19 91 THR A N 1
ATOM 760 C CA . THR A 1 91 ? -0.641 -4.734 7.735 1.00 95.19 91 THR A CA 1
ATOM 761 C C . THR A 1 91 ? -1.704 -4.856 6.661 1.00 95.19 91 THR A C 1
ATOM 763 O O . THR A 1 91 ? -2.864 -5.135 6.955 1.00 95.19 91 THR A O 1
ATOM 766 N N . LEU A 1 92 ? -1.308 -4.641 5.413 1.00 93.31 92 LEU A N 1
ATOM 767 C CA . LEU A 1 92 ? -2.102 -4.931 4.229 1.00 93.31 92 LEU A CA 1
ATOM 768 C C . LEU A 1 92 ? -1.616 -6.258 3.670 1.00 93.31 92 LEU A C 1
ATOM 770 O O . LEU A 1 92 ? -0.421 -6.413 3.451 1.00 93.31 92 LEU A O 1
ATOM 774 N N . SER A 1 93 ? -2.524 -7.197 3.435 1.00 92.00 93 SER A N 1
ATOM 775 C CA . SER A 1 93 ? -2.204 -8.488 2.825 1.00 92.00 93 SER A CA 1
ATOM 776 C C . SER A 1 93 ? -2.860 -8.605 1.454 1.00 92.00 93 SER A C 1
ATOM 778 O O . SER A 1 93 ? -4.066 -8.376 1.306 1.00 92.00 93 SER A O 1
ATOM 780 N N . LEU A 1 94 ? -2.053 -8.964 0.461 1.00 89.75 94 LEU A N 1
ATOM 781 C CA . LEU A 1 94 ? -2.486 -9.331 -0.881 1.00 89.75 94 LEU A CA 1
ATOM 782 C C . LEU A 1 94 ? -2.817 -10.829 -0.947 1.00 89.75 94 LEU A C 1
ATOM 784 O O . LEU A 1 94 ? -2.438 -11.611 -0.075 1.00 89.75 94 LEU A O 1
ATOM 788 N N . SER A 1 95 ? -3.517 -11.244 -2.003 1.00 87.00 95 SER A N 1
ATOM 789 C CA . SER A 1 95 ? -3.929 -12.642 -2.204 1.00 87.00 95 SER A CA 1
ATOM 790 C C . SER A 1 95 ? -2.762 -13.611 -2.412 1.00 87.00 95 SER A C 1
ATOM 792 O O . SER A 1 95 ? -2.931 -14.811 -2.237 1.00 87.00 95 SER A O 1
ATOM 794 N N . ASN A 1 96 ? -1.581 -13.106 -2.764 1.00 86.25 96 ASN A N 1
ATOM 795 C CA . ASN A 1 96 ? -0.359 -13.885 -2.936 1.00 86.25 96 ASN A CA 1
ATOM 796 C C . ASN A 1 96 ? 0.537 -13.927 -1.689 1.00 86.25 96 ASN A C 1
ATOM 798 O O . ASN A 1 96 ? 1.740 -14.149 -1.796 1.00 86.25 96 ASN A O 1
ATOM 802 N N . ASN A 1 97 ? -0.030 -13.703 -0.501 1.00 85.38 97 ASN A N 1
ATOM 803 C CA . ASN A 1 97 ? 0.692 -13.684 0.777 1.00 85.38 97 ASN A CA 1
ATOM 804 C C . ASN A 1 97 ? 1.760 -12.585 0.901 1.00 85.38 97 ASN A C 1
ATOM 806 O O . ASN A 1 97 ? 2.509 -12.571 1.878 1.00 85.38 97 ASN A O 1
ATOM 810 N N . ILE A 1 98 ? 1.823 -11.639 -0.042 1.00 88.50 98 ILE A N 1
ATOM 811 C CA . ILE A 1 98 ? 2.605 -10.422 0.149 1.00 88.50 98 ILE A CA 1
ATOM 812 C C . ILE A 1 98 ? 1.903 -9.581 1.205 1.00 88.50 98 ILE A C 1
ATOM 814 O O . ILE A 1 98 ? 0.723 -9.242 1.073 1.00 88.50 98 ILE A O 1
ATOM 818 N N . SER A 1 99 ? 2.651 -9.228 2.241 1.00 90.25 99 SER A N 1
ATOM 819 C CA . SER A 1 99 ? 2.211 -8.324 3.286 1.00 90.25 99 SER A CA 1
ATOM 820 C C . SER A 1 99 ? 3.037 -7.044 3.257 1.00 90.25 99 SER A C 1
ATOM 822 O O . SER A 1 99 ? 4.238 -7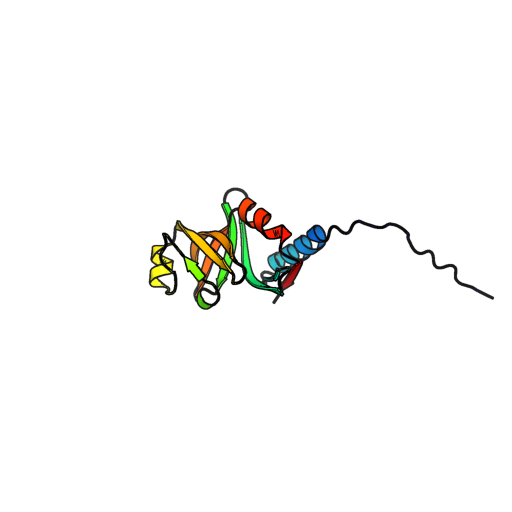.058 2.999 1.00 90.25 99 SER A O 1
ATOM 824 N N . LEU A 1 100 ? 2.360 -5.923 3.484 1.00 91.62 100 LEU A N 1
ATOM 825 C CA . LEU A 1 100 ? 2.965 -4.607 3.602 1.00 91.62 100 LEU A CA 1
ATOM 826 C C . LEU A 1 100 ? 2.581 -4.011 4.941 1.00 91.62 100 LEU A C 1
ATOM 828 O O . LEU A 1 100 ? 1.402 -3.839 5.253 1.00 91.62 100 LEU A O 1
ATOM 832 N N . THR A 1 101 ? 3.589 -3.670 5.723 1.00 93.81 101 THR A N 1
ATOM 833 C CA . THR A 1 101 ? 3.435 -2.904 6.946 1.00 93.81 101 THR A CA 1
ATOM 834 C C . THR A 1 101 ? 3.333 -1.420 6.632 1.00 93.81 101 THR A C 1
ATOM 836 O O . THR A 1 101 ? 4.163 -0.862 5.915 1.00 93.81 101 THR A O 1
ATOM 839 N N . PHE A 1 102 ? 2.368 -0.748 7.249 1.00 95.00 102 PHE A N 1
ATOM 840 C CA . PHE A 1 102 ? 2.201 0.690 7.120 1.00 95.00 102 PHE A CA 1
ATOM 841 C C . PHE A 1 102 ? 1.602 1.313 8.381 1.00 95.00 102 PHE A C 1
ATOM 843 O O . PHE A 1 102 ? 1.006 0.620 9.203 1.00 95.00 102 PHE A O 1
ATOM 850 N N . THR A 1 103 ? 1.746 2.625 8.536 1.00 96.12 103 THR A N 1
ATOM 851 C CA . THR A 1 103 ? 1.060 3.391 9.585 1.00 96.12 103 THR A CA 1
ATOM 852 C C . THR A 1 103 ? -0.124 4.113 8.965 1.00 96.12 103 THR A C 1
ATOM 854 O O . THR A 1 103 ? 0.067 4.877 8.020 1.00 96.12 103 THR A O 1
ATOM 857 N N . ILE A 1 104 ? -1.340 3.878 9.462 1.00 96.00 104 ILE A N 1
ATOM 858 C CA . ILE A 1 104 ? -2.539 4.530 8.913 1.00 96.00 104 ILE A CA 1
ATOM 859 C C . ILE A 1 104 ? -2.485 6.028 9.220 1.00 96.00 104 ILE A C 1
ATOM 861 O O . ILE A 1 104 ? -2.363 6.424 10.375 1.00 96.00 104 ILE A O 1
ATOM 865 N N . GLU A 1 105 ? -2.614 6.853 8.187 1.00 95.69 105 GLU A N 1
ATOM 866 C CA . GLU A 1 105 ? -2.711 8.313 8.296 1.00 95.69 105 GLU A CA 1
ATOM 867 C C . GLU A 1 105 ? -4.180 8.752 8.370 1.00 95.69 105 GLU A C 1
ATOM 869 O O . GLU A 1 105 ? -4.535 9.656 9.120 1.00 95.69 105 GLU A O 1
ATOM 874 N N . GLY A 1 106 ? -5.058 8.103 7.601 1.00 94.31 106 GLY A N 1
ATOM 875 C CA . GLY A 1 106 ? -6.469 8.472 7.554 1.00 94.31 106 GLY A CA 1
ATOM 876 C C . GLY A 1 106 ? -7.259 7.730 6.485 1.00 94.31 106 GLY A C 1
ATOM 877 O O . GLY A 1 106 ? -6.745 6.844 5.806 1.00 94.31 106 GLY A O 1
ATOM 878 N N . VAL A 1 107 ? -8.524 8.115 6.330 1.00 93.81 107 VAL A N 1
ATOM 879 C CA . VAL A 1 107 ? -9.431 7.594 5.299 1.00 93.81 107 VAL A CA 1
ATOM 880 C C . VAL A 1 107 ? -10.017 8.767 4.524 1.00 93.81 107 VAL A C 1
ATOM 882 O O . VAL A 1 107 ? -10.420 9.761 5.129 1.00 93.81 107 VAL A O 1
ATOM 885 N N . ASP A 1 108 ? -10.038 8.673 3.197 1.00 92.00 108 ASP A N 1
ATOM 886 C CA . ASP A 1 108 ? -10.630 9.703 2.345 1.00 92.00 108 ASP A CA 1
ATOM 887 C C . ASP A 1 108 ? -12.154 9.536 2.181 1.00 92.00 108 ASP A C 1
ATOM 889 O O . ASP A 1 108 ? -12.773 8.576 2.646 1.00 92.00 108 ASP A O 1
ATOM 893 N N . GLN A 1 109 ? -12.776 10.491 1.488 1.00 88.94 109 GLN A N 1
ATOM 894 C CA . GLN A 1 109 ? -14.221 10.492 1.228 1.00 88.94 109 GLN A CA 1
ATOM 895 C C . GLN A 1 109 ? -14.689 9.307 0.367 1.00 88.94 109 GLN A C 1
ATOM 897 O O . GLN A 1 109 ? -15.862 8.948 0.408 1.00 88.94 109 GLN A O 1
ATOM 902 N N . SER A 1 110 ? -13.784 8.692 -0.399 1.00 90.44 110 SER A N 1
ATOM 903 C CA . SER A 1 110 ? -14.057 7.529 -1.251 1.00 90.44 110 SER A CA 1
ATOM 904 C C . SER A 1 110 ? -13.779 6.203 -0.533 1.00 90.44 110 SER A C 1
ATOM 906 O O . SER A 1 110 ? -13.746 5.156 -1.174 1.00 90.44 110 SER A O 1
ATOM 908 N N . GLN A 1 111 ? -13.588 6.232 0.792 1.00 91.81 111 GLN A N 1
ATOM 909 C CA . GLN A 1 111 ? -13.231 5.073 1.614 1.00 91.81 111 GLN A CA 1
ATOM 910 C C . GLN A 1 111 ? -11.892 4.425 1.218 1.00 91.81 111 GLN A C 1
ATOM 912 O O . GLN A 1 111 ? -11.682 3.225 1.430 1.00 91.81 111 GLN A O 1
ATOM 917 N N . ASN A 1 112 ? -10.961 5.209 0.671 1.00 94.44 112 ASN A N 1
ATOM 918 C CA . ASN A 1 112 ? -9.580 4.777 0.522 1.00 94.44 112 ASN A CA 1
ATOM 919 C C . ASN A 1 112 ? -8.824 5.057 1.812 1.00 94.44 112 ASN A C 1
ATOM 921 O O . ASN A 1 112 ? -8.863 6.164 2.349 1.00 94.44 112 ASN A O 1
ATOM 925 N N . ILE A 1 113 ? -8.097 4.058 2.287 1.00 95.75 113 ILE A N 1
ATOM 926 C CA . ILE A 1 113 ? -7.248 4.186 3.461 1.00 95.75 113 ILE A CA 1
ATOM 927 C C . ILE A 1 113 ? -5.854 4.620 3.028 1.00 95.75 113 ILE A C 1
ATOM 929 O O . ILE A 1 113 ? -5.227 3.992 2.175 1.00 95.75 113 ILE A O 1
ATOM 933 N N . GLY A 1 114 ? -5.416 5.739 3.590 1.00 95.75 114 GLY A N 1
ATOM 934 C CA . GLY A 1 114 ? -4.099 6.316 3.397 1.00 95.75 114 GLY A CA 1
ATOM 935 C C . GLY A 1 114 ? -3.157 5.860 4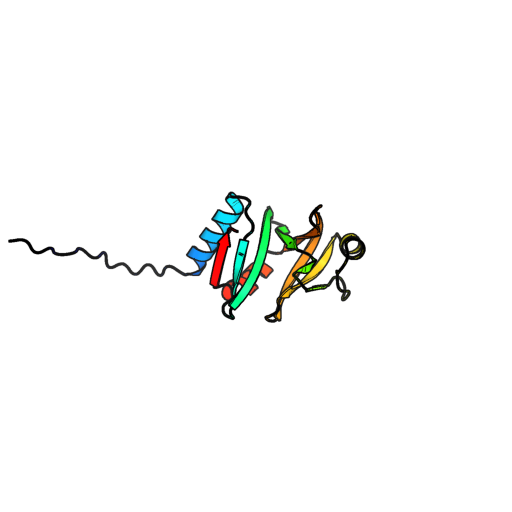.496 1.00 95.75 114 GLY A C 1
ATOM 936 O O . GLY A 1 114 ? -3.518 5.861 5.676 1.00 95.75 114 GLY A O 1
ATOM 937 N N . GLY A 1 115 ? -1.938 5.502 4.119 1.00 96.44 115 GLY A N 1
ATOM 938 C CA . GLY A 1 115 ? -0.940 5.055 5.069 1.00 96.44 115 GLY A CA 1
ATOM 939 C C . GLY A 1 115 ? 0.491 5.295 4.627 1.00 96.44 115 GLY A C 1
ATOM 940 O O . GLY A 1 115 ? 0.817 5.206 3.442 1.00 96.44 115 GLY A O 1
ATOM 941 N N . TRP A 1 116 ? 1.345 5.596 5.600 1.00 97.00 116 TRP A N 1
ATOM 942 C CA . TRP A 1 116 ? 2.781 5.722 5.402 1.00 97.00 116 TRP A CA 1
ATOM 943 C C . TRP A 1 116 ? 3.418 4.344 5.353 1.00 97.00 116 TRP A C 1
ATOM 945 O O . TRP A 1 116 ? 3.386 3.596 6.333 1.00 97.00 116 TRP A O 1
ATOM 955 N N . VAL A 1 117 ? 4.013 4.025 4.211 1.00 95.12 117 VAL A N 1
ATOM 956 C CA . VAL A 1 117 ? 4.783 2.803 3.996 1.00 95.12 117 VAL A CA 1
ATOM 957 C C . VAL A 1 117 ? 6.260 3.161 4.009 1.00 95.12 117 VAL A C 1
ATOM 959 O O . VAL A 1 117 ? 6.707 4.030 3.256 1.00 95.12 117 VAL A O 1
ATOM 962 N N . ASN A 1 118 ? 7.033 2.489 4.860 1.00 92.75 118 ASN A N 1
ATOM 963 C CA . ASN A 1 118 ? 8.475 2.692 4.905 1.00 92.75 118 ASN A CA 1
ATOM 964 C C . ASN A 1 118 ? 9.117 2.240 3.582 1.00 92.75 118 ASN A C 1
ATOM 966 O O . ASN A 1 118 ? 8.721 1.228 3.003 1.00 92.75 118 ASN A O 1
ATOM 970 N N . ILE A 1 119 ? 10.141 2.954 3.113 1.00 86.94 119 ILE A N 1
ATOM 971 C CA . ILE A 1 119 ? 10.793 2.624 1.841 1.00 86.94 119 ILE A CA 1
ATOM 972 C C . ILE A 1 119 ? 11.445 1.235 1.850 1.00 86.94 119 ILE A C 1
ATOM 974 O O . ILE A 1 119 ? 11.405 0.545 0.837 1.00 86.94 119 ILE A O 1
ATOM 978 N N . ASN A 1 120 ? 11.965 0.777 2.992 1.00 87.50 120 ASN A N 1
ATOM 979 C CA . ASN A 1 120 ? 12.534 -0.564 3.130 1.00 87.50 120 ASN A CA 1
ATOM 980 C C . ASN A 1 120 ? 11.471 -1.651 2.922 1.00 87.50 120 ASN A C 1
ATOM 982 O O . ASN A 1 120 ? 11.764 -2.688 2.330 1.00 87.50 120 ASN A O 1
ATOM 986 N N . GLU A 1 121 ? 10.231 -1.386 3.344 1.00 88.44 121 GLU A N 1
ATOM 987 C CA . GLU A 1 121 ? 9.097 -2.285 3.118 1.00 88.44 121 GLU A CA 1
ATOM 988 C C . GLU A 1 121 ? 8.740 -2.352 1.626 1.00 88.44 121 GLU A C 1
ATOM 990 O O . GLU A 1 121 ? 8.511 -3.423 1.077 1.00 88.44 121 GLU A O 1
ATOM 995 N N . LEU A 1 122 ? 8.761 -1.215 0.926 1.00 86.38 122 LEU A N 1
ATOM 996 C CA . LEU A 1 122 ? 8.529 -1.191 -0.522 1.00 86.38 122 LEU A CA 1
ATOM 997 C C . LEU A 1 122 ? 9.644 -1.909 -1.289 1.00 86.38 122 LEU A C 1
ATOM 999 O O . LEU A 1 122 ? 9.383 -2.644 -2.243 1.00 86.38 122 LEU A O 1
ATOM 1003 N N . MET A 1 123 ? 10.893 -1.730 -0.861 1.00 83.19 123 MET A N 1
ATOM 1004 C CA . MET A 1 123 ? 12.041 -2.389 -1.475 1.00 83.19 123 MET A CA 1
ATOM 1005 C C . MET A 1 123 ? 11.998 -3.909 -1.289 1.00 83.19 123 MET A C 1
ATOM 1007 O O . MET A 1 123 ? 12.355 -4.624 -2.229 1.00 83.19 123 MET A O 1
ATOM 1011 N N . SER A 1 124 ? 11.513 -4.412 -0.147 1.00 84.69 124 SER A N 1
ATOM 1012 C CA . SER A 1 124 ? 11.423 -5.856 0.124 1.00 84.69 124 SER A CA 1
ATOM 1013 C C . SER A 1 124 ? 10.471 -6.581 -0.838 1.00 84.69 124 SER A C 1
ATOM 1015 O O . SER A 1 124 ? 10.749 -7.707 -1.256 1.00 84.69 124 SER A O 1
ATOM 1017 N N . VAL A 1 125 ? 9.395 -5.914 -1.271 1.00 84.62 125 VAL A N 1
ATOM 1018 C CA . VAL A 1 125 ? 8.419 -6.476 -2.219 1.00 84.62 125 VAL A CA 1
ATOM 1019 C C . VAL A 1 125 ? 8.719 -6.134 -3.681 1.00 84.62 125 VAL A C 1
ATOM 1021 O O . VAL A 1 125 ? 8.248 -6.828 -4.581 1.00 84.62 125 VAL A O 1
ATOM 1024 N N . SER A 1 126 ? 9.535 -5.105 -3.943 1.00 83.50 126 SER A N 1
ATOM 1025 C CA . SER A 1 126 ? 9.821 -4.601 -5.297 1.00 83.50 126 SER A CA 1
ATOM 1026 C C . SER A 1 126 ? 10.343 -5.670 -6.266 1.00 83.50 126 SER A C 1
ATOM 1028 O O . SER A 1 126 ? 10.024 -5.640 -7.451 1.00 83.50 126 SER A O 1
ATOM 1030 N N . GLY A 1 127 ? 11.094 -6.663 -5.773 1.00 83.75 127 GLY A N 1
ATOM 1031 C CA . GLY A 1 127 ? 11.626 -7.754 -6.596 1.00 83.75 127 GLY A CA 1
ATOM 1032 C C . GLY A 1 127 ? 10.558 -8.692 -7.175 1.00 83.75 127 GLY A C 1
ATOM 1033 O O . GLY A 1 127 ? 10.837 -9.402 -8.145 1.00 83.75 127 GLY A O 1
ATOM 1034 N N . GLN A 1 128 ? 9.354 -8.687 -6.598 1.00 88.12 128 GLN A N 1
ATOM 1035 C CA . GLN A 1 128 ? 8.211 -9.501 -7.021 1.00 88.12 128 GLN A CA 1
ATOM 1036 C C . GLN A 1 128 ? 7.299 -8.764 -8.007 1.00 88.12 128 GLN A C 1
ATOM 1038 O O . GLN A 1 128 ? 6.486 -9.400 -8.680 1.00 88.12 128 GLN A O 1
ATOM 1043 N N . VAL A 1 129 ? 7.446 -7.441 -8.115 1.00 90.00 129 VAL A N 1
ATOM 1044 C CA . VAL A 1 129 ? 6.692 -6.617 -9.057 1.00 90.00 129 VAL A CA 1
ATOM 1045 C C . VAL A 1 129 ? 7.305 -6.761 -10.443 1.00 90.00 129 VAL A C 1
ATOM 1047 O O . VAL A 1 129 ? 8.518 -6.656 -10.636 1.00 90.00 129 VAL A O 1
ATOM 1050 N N . VAL A 1 130 ? 6.437 -7.029 -11.410 1.00 91.75 130 VAL A N 1
ATOM 1051 C CA . VAL A 1 130 ? 6.779 -7.126 -12.819 1.00 91.75 130 VAL A CA 1
ATOM 1052 C C . VAL A 1 130 ? 6.429 -5.840 -13.554 1.00 91.75 130 VAL A C 1
ATOM 1054 O O . VAL A 1 130 ? 7.272 -5.262 -14.218 1.00 91.75 130 VAL A O 1
ATOM 1057 N N . ASP A 1 131 ? 5.234 -5.303 -13.381 1.00 92.31 131 ASP A N 1
ATOM 1058 C CA . ASP A 1 131 ? 4.825 -4.141 -14.166 1.00 92.31 131 ASP A CA 1
ATOM 1059 C C . ASP A 1 131 ? 4.115 -3.099 -13.313 1.00 92.31 131 ASP A C 1
ATOM 1061 O O . ASP A 1 131 ? 3.639 -3.397 -12.218 1.00 92.31 131 ASP A O 1
ATOM 1065 N N . ALA A 1 132 ? 4.048 -1.874 -13.827 1.00 92.44 132 ALA A N 1
ATOM 1066 C CA . ALA A 1 132 ? 3.291 -0.779 -13.244 1.00 92.44 132 ALA A CA 1
ATOM 1067 C C . ALA A 1 132 ? 2.608 0.016 -14.355 1.00 92.44 132 ALA A C 1
ATOM 1069 O O . ALA A 1 132 ? 3.274 0.493 -15.268 1.00 92.44 132 ALA A O 1
ATOM 1070 N N . ASN A 1 133 ? 1.293 0.199 -14.265 1.00 94.38 133 ASN A N 1
ATOM 1071 C CA . ASN A 1 133 ? 0.529 0.975 -15.238 1.00 94.38 133 ASN A CA 1
ATOM 1072 C C . ASN A 1 133 ? -0.329 2.028 -14.545 1.00 94.38 133 ASN A C 1
ATOM 1074 O O . ASN A 1 133 ? -0.914 1.762 -13.494 1.00 94.38 133 ASN A O 1
ATOM 1078 N N . CYS A 1 134 ? -0.431 3.208 -15.156 1.00 93.75 134 CYS A N 1
ATOM 1079 C CA . CYS A 1 134 ? -1.319 4.254 -14.667 1.00 93.75 134 CYS A CA 1
ATOM 1080 C C . CYS A 1 134 ? -2.747 3.957 -15.131 1.00 93.75 134 CYS A C 1
ATOM 1082 O O . CYS A 1 134 ? -2.978 3.806 -16.334 1.00 93.75 134 CYS A O 1
ATOM 1084 N N . ILE A 1 135 ? -3.689 3.907 -14.193 1.00 92.50 135 ILE A N 1
ATOM 1085 C CA . ILE A 1 135 ? -5.121 3.724 -14.465 1.00 92.50 135 ILE A CA 1
ATOM 1086 C C . ILE A 1 135 ? -5.889 5.028 -14.274 1.00 92.50 135 ILE A C 1
ATOM 1088 O O . ILE A 1 135 ? -5.395 5.940 -13.568 1.00 92.50 135 ILE A O 1
#

pLDDT: mean 85.34, std 16.68, range [37.78, 97.0]